Protein AF-X1JCJ3-F1 (afdb_monomer_lite)

pLDDT: mean 96.17, std 2.85, range [79.88, 98.56]

Foldseek 3Di:
DDDDCQDDDPDDPVVVVVSVVVCVVVDDPDDPDDDDPDDKDKDWDAPPVVRDIDMDID

Radius of gyration: 15.75 Å; chains: 1; bounding box: 39×18×38 Å

Structure (mmCIF, N/CA/C/O backbone):
data_AF-X1JCJ3-F1
#
_entry.id   AF-X1JCJ3-F1
#
loop_
_atom_site.group_PDB
_atom_site.id
_atom_site.type_symbol
_atom_site.label_atom_id
_atom_site.label_alt_id
_atom_site.label_comp_id
_atom_site.label_asym_id
_atom_site.label_entity_id
_atom_site.label_seq_id
_atom_site.pdbx_PDB_ins_code
_atom_site.Cartn_x
_atom_site.Cartn_y
_atom_site.Cartn_z
_atom_site.occupancy
_atom_site.B_iso_or_equiv
_atom_site.auth_seq_id
_atom_site.auth_comp_id
_atom_site.auth_asym_id
_atom_site.auth_atom_id
_atom_site.pdbx_PDB_model_num
ATOM 1 N N . MET A 1 1 ? 0.296 -7.829 14.713 1.00 79.88 1 MET A N 1
ATOM 2 C CA . MET A 1 1 ? -0.300 -7.336 13.450 1.00 79.88 1 MET A CA 1
ATOM 3 C C . MET A 1 1 ? -0.574 -8.525 12.536 1.00 79.88 1 MET A C 1
ATOM 5 O O . MET A 1 1 ? 0.337 -9.315 12.332 1.00 79.88 1 MET A O 1
ATOM 9 N N . LYS A 1 2 ? -1.800 -8.698 12.025 1.00 90.19 2 LYS A N 1
ATOM 10 C CA . LYS A 1 2 ? -2.118 -9.739 11.029 1.00 90.19 2 LYS A CA 1
ATOM 11 C C . LYS A 1 2 ? -2.135 -9.091 9.646 1.00 90.19 2 LYS A C 1
ATOM 13 O O . LYS A 1 2 ? -2.910 -8.168 9.430 1.00 90.19 2 LYS A O 1
ATOM 18 N N . ILE A 1 3 ? -1.288 -9.557 8.732 1.00 90.69 3 ILE A N 1
ATOM 19 C CA . ILE A 1 3 ? -1.206 -9.029 7.363 1.00 90.69 3 ILE A CA 1
ATOM 20 C C . ILE A 1 3 ? -2.032 -9.922 6.436 1.00 90.69 3 ILE A C 1
ATOM 22 O O . ILE A 1 3 ? -1.881 -11.143 6.451 1.00 90.69 3 ILE A O 1
ATOM 26 N N . ILE A 1 4 ? -2.900 -9.319 5.621 1.00 93.25 4 ILE A N 1
ATOM 27 C CA . ILE A 1 4 ? -3.680 -10.023 4.595 1.00 93.25 4 ILE A CA 1
ATOM 28 C C . ILE A 1 4 ? -2.976 -9.848 3.249 1.00 93.25 4 ILE A C 1
ATOM 30 O O . ILE A 1 4 ? -2.790 -8.727 2.777 1.00 93.25 4 ILE A O 1
ATOM 34 N N . LYS A 1 5 ? -2.604 -10.957 2.604 1.00 93.94 5 LYS A N 1
ATOM 35 C CA . LYS A 1 5 ? -2.008 -10.936 1.263 1.00 93.94 5 LYS A CA 1
ATOM 36 C C . LYS A 1 5 ? -3.106 -10.769 0.209 1.00 93.94 5 LYS A C 1
ATOM 38 O O . LYS A 1 5 ? -3.728 -11.738 -0.209 1.00 93.94 5 LYS A O 1
ATOM 43 N N . VAL A 1 6 ? -3.352 -9.526 -0.196 1.00 95.81 6 VAL A N 1
ATOM 44 C CA . VAL A 1 6 ? -4.462 -9.149 -1.091 1.00 95.81 6 VAL A CA 1
ATOM 45 C C . VAL A 1 6 ? -4.183 -9.362 -2.587 1.00 95.81 6 VAL A C 1
ATOM 47 O O . VAL A 1 6 ? -5.129 -9.469 -3.363 1.00 95.81 6 VAL A O 1
ATOM 50 N N . HIS A 1 7 ? -2.912 -9.432 -3.001 1.00 96.31 7 HIS A N 1
ATOM 51 C CA . HIS A 1 7 ? -2.472 -9.735 -4.371 1.00 96.31 7 HIS A CA 1
ATOM 52 C C . HIS A 1 7 ? -0.991 -10.180 -4.399 1.00 96.31 7 HIS A C 1
ATOM 54 O O . HIS A 1 7 ? -0.321 -10.226 -3.364 1.00 96.31 7 HIS A O 1
ATOM 60 N N . ALA A 1 8 ? -0.470 -10.522 -5.583 1.00 96.50 8 ALA A N 1
ATOM 61 C CA . ALA A 1 8 ? 0.954 -10.791 -5.814 1.00 96.50 8 ALA A CA 1
ATOM 62 C C . ALA A 1 8 ? 1.728 -9.508 -6.181 1.00 96.50 8 ALA A C 1
ATOM 64 O O . ALA A 1 8 ? 1.170 -8.624 -6.826 1.00 96.50 8 ALA A O 1
ATOM 65 N N . TRP A 1 9 ? 3.009 -9.421 -5.801 1.00 96.25 9 TRP A N 1
ATOM 66 C CA . TRP A 1 9 ? 3.859 -8.243 -6.051 1.00 96.25 9 TRP A CA 1
ATOM 67 C C . TRP A 1 9 ? 4.651 -8.295 -7.361 1.00 96.25 9 TRP A C 1
ATOM 69 O O . TRP A 1 9 ? 4.905 -7.252 -7.952 1.00 96.25 9 TRP A O 1
ATOM 79 N N . ASN A 1 10 ? 5.022 -9.490 -7.834 1.00 97.81 10 ASN A N 1
ATOM 80 C CA . ASN A 1 10 ? 5.704 -9.645 -9.118 1.00 97.81 10 ASN A CA 1
ATOM 81 C C . ASN A 1 10 ? 4.682 -9.578 -10.260 1.00 97.81 10 ASN A C 1
ATOM 83 O O . ASN A 1 10 ? 4.129 -10.598 -10.672 1.00 97.81 10 ASN A O 1
ATOM 87 N N . VAL A 1 11 ? 4.377 -8.364 -10.706 1.00 98.12 11 VAL A N 1
ATOM 88 C CA . VAL A 1 11 ? 3.403 -8.075 -11.760 1.00 98.12 11 VAL A CA 1
ATOM 89 C C . VAL A 1 11 ? 3.933 -6.980 -12.676 1.00 98.12 11 VAL A C 1
ATOM 91 O O . VAL A 1 11 ? 4.735 -6.140 -12.276 1.00 98.12 11 VAL A O 1
ATOM 94 N N . THR A 1 12 ? 3.454 -6.960 -13.914 1.00 98.56 12 THR A N 1
ATOM 95 C CA . THR A 1 12 ? 3.737 -5.853 -14.835 1.00 98.56 12 THR A CA 1
ATOM 96 C C . THR A 1 12 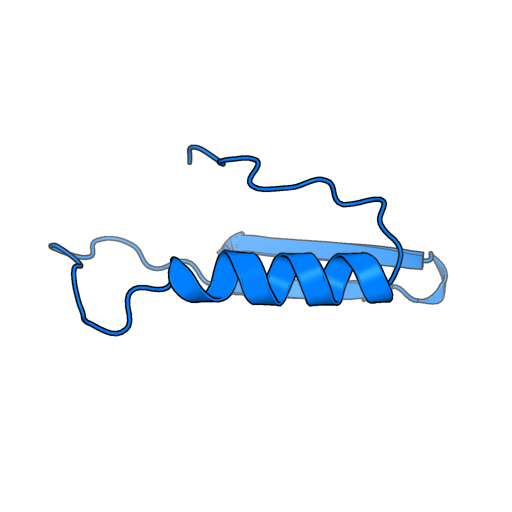? 3.034 -4.566 -14.380 1.00 98.56 12 THR A C 1
ATOM 98 O O . THR A 1 12 ? 1.987 -4.639 -13.727 1.00 98.56 12 THR A O 1
ATOM 101 N N . PRO A 1 13 ? 3.504 -3.376 -14.797 1.00 98.56 13 PRO A N 1
ATOM 102 C CA . PRO A 1 13 ? 2.820 -2.115 -14.498 1.00 98.56 13 PRO A CA 1
ATOM 103 C C . PRO A 1 13 ? 1.339 -2.093 -14.920 1.00 98.56 13 PRO A C 1
ATOM 105 O O . PRO A 1 13 ? 0.483 -1.618 -14.178 1.00 98.56 13 PRO A O 1
ATOM 108 N N . LYS A 1 14 ? 0.997 -2.690 -16.073 1.00 98.56 14 LYS A N 1
ATOM 109 C CA . LYS A 1 14 ? -0.396 -2.791 -16.548 1.00 98.56 14 LYS A CA 1
ATOM 110 C C . LYS A 1 14 ? -1.265 -3.644 -15.617 1.00 98.56 14 LYS A C 1
ATOM 112 O O . LYS A 1 14 ? -2.408 -3.292 -15.329 1.00 98.56 14 LYS A O 1
ATOM 117 N N . GLN A 1 15 ? -0.727 -4.764 -15.135 1.00 98.50 15 GLN A N 1
ATOM 118 C CA . GLN A 1 15 ? -1.412 -5.606 -14.152 1.00 98.50 15 GLN A CA 1
ATOM 119 C C . GLN A 1 15 ? -1.544 -4.889 -12.804 1.00 98.50 15 GLN A C 1
ATOM 121 O O . GLN A 1 15 ? -2.605 -4.980 -12.189 1.00 98.50 15 GLN A O 1
ATOM 126 N N . ALA A 1 16 ? -0.524 -4.135 -12.377 1.00 98.50 16 ALA A N 1
ATOM 127 C CA . ALA A 1 16 ? -0.574 -3.334 -11.155 1.00 98.50 16 ALA A CA 1
ATOM 128 C C . ALA A 1 16 ? -1.725 -2.313 -11.187 1.00 98.50 16 ALA A C 1
ATOM 130 O O . ALA A 1 16 ? -2.501 -2.247 -10.237 1.00 98.50 16 ALA A O 1
ATOM 131 N N . ILE A 1 17 ? -1.915 -1.605 -12.306 1.00 98.56 17 ILE A N 1
ATOM 132 C CA . ILE A 1 17 ? -3.050 -0.684 -12.500 1.00 98.56 17 ILE A CA 1
ATOM 133 C C . ILE A 1 17 ? -4.390 -1.426 -12.380 1.00 98.56 17 ILE A C 1
ATOM 135 O O . ILE A 1 17 ? -5.291 -0.989 -11.666 1.00 98.56 17 ILE A O 1
ATOM 139 N N . SER A 1 18 ? -4.532 -2.591 -13.024 1.00 98.25 18 SER A N 1
ATOM 140 C CA . SER A 1 18 ? -5.760 -3.394 -12.911 1.00 98.25 18 SER A CA 1
ATOM 141 C C . SER A 1 18 ? -6.036 -3.846 -11.471 1.00 98.25 18 SER A C 1
ATOM 143 O O . SER A 1 18 ? -7.185 -3.840 -11.031 1.00 98.25 18 SER A O 1
ATOM 145 N N . ILE A 1 19 ? -4.993 -4.202 -10.717 1.00 98.25 19 ILE A N 1
ATOM 146 C CA . ILE A 1 19 ? -5.102 -4.545 -9.295 1.00 98.25 19 ILE A CA 1
ATOM 147 C C . ILE A 1 19 ? -5.579 -3.331 -8.490 1.00 98.25 19 ILE A C 1
ATOM 149 O O . ILE A 1 19 ? -6.521 -3.462 -7.712 1.00 98.25 19 ILE A O 1
ATOM 153 N N . GLN A 1 20 ? -5.001 -2.148 -8.710 1.00 98.31 20 GLN A N 1
ATOM 154 C CA . GLN A 1 20 ? -5.420 -0.909 -8.044 1.00 98.31 20 GLN A CA 1
ATOM 155 C C . GLN A 1 20 ? -6.901 -0.593 -8.311 1.00 98.31 20 GLN A C 1
ATOM 157 O O . GLN A 1 20 ? -7.642 -0.310 -7.369 1.00 98.31 20 GLN A O 1
ATOM 162 N N . HIS A 1 21 ? -7.368 -0.739 -9.557 1.00 98.44 21 HIS A N 1
ATOM 163 C CA . HIS A 1 21 ? -8.786 -0.579 -9.902 1.00 98.44 21 HIS A CA 1
ATOM 164 C C . HIS A 1 21 ? -9.710 -1.578 -9.202 1.00 98.44 21 HIS A C 1
ATOM 166 O O . HIS A 1 21 ? -10.836 -1.221 -8.897 1.00 98.44 21 HIS A O 1
ATOM 172 N N . LYS A 1 22 ? -9.262 -2.805 -8.926 1.00 97.62 22 LYS A N 1
ATOM 173 C CA . LYS A 1 22 ? -10.058 -3.788 -8.166 1.00 97.62 22 LYS A CA 1
ATOM 174 C C . LYS A 1 22 ? -10.043 -3.522 -6.660 1.00 97.62 22 LYS A C 1
ATOM 176 O O . LYS A 1 22 ? -10.980 -3.884 -5.956 1.00 97.62 22 LYS A O 1
ATOM 181 N N . LEU A 1 23 ? -8.948 -2.969 -6.137 1.00 97.62 23 LEU A N 1
ATOM 182 C CA . LEU A 1 23 ? -8.781 -2.729 -4.701 1.00 97.62 23 LEU A CA 1
ATOM 183 C C . LEU A 1 23 ? -9.470 -1.450 -4.232 1.00 97.62 23 LEU A C 1
ATOM 185 O O . LEU A 1 23 ? -9.899 -1.404 -3.081 1.00 97.62 23 LEU A O 1
ATOM 189 N N . ARG A 1 24 ? -9.602 -0.438 -5.098 1.00 97.94 24 ARG A N 1
ATOM 190 C CA . ARG A 1 24 ? -10.232 0.839 -4.728 1.00 97.94 24 ARG A CA 1
ATOM 191 C C . ARG A 1 24 ? -11.660 0.672 -4.201 1.00 97.94 24 ARG A C 1
ATOM 193 O O . ARG A 1 24 ? -12.054 1.412 -3.311 1.00 97.94 24 ARG A O 1
ATOM 200 N N . ASP A 1 25 ? -12.390 -0.331 -4.690 1.00 97.25 25 ASP A N 1
ATOM 201 C CA . ASP A 1 25 ? -13.777 -0.604 -4.289 1.00 97.25 25 ASP A CA 1
ATOM 202 C C . ASP A 1 25 ? -13.883 -1.122 -2.844 1.00 97.25 25 ASP A C 1
ATOM 204 O O . ASP A 1 25 ? -14.972 -1.235 -2.290 1.00 97.25 25 ASP A O 1
ATOM 208 N N . LYS A 1 26 ? -12.747 -1.446 -2.213 1.00 95.75 26 LYS A N 1
ATOM 209 C CA . LYS A 1 26 ? -12.661 -1.913 -0.823 1.00 95.75 26 LYS A CA 1
ATOM 210 C C . LYS A 1 26 ? -12.281 -0.805 0.163 1.00 95.75 26 LYS A C 1
ATOM 212 O O . LYS A 1 26 ? -12.155 -1.085 1.355 1.00 95.75 26 LYS A O 1
ATOM 217 N N . ILE A 1 27 ? -12.049 0.423 -0.308 1.00 95.69 27 ILE A N 1
ATOM 218 C CA . ILE A 1 27 ? -11.688 1.555 0.551 1.00 95.69 27 ILE A CA 1
ATOM 219 C C . ILE A 1 27 ? -12.940 2.037 1.291 1.00 95.69 27 ILE A C 1
ATOM 221 O O . ILE A 1 27 ? -13.930 2.412 0.668 1.00 95.69 27 ILE A O 1
ATOM 225 N N . LYS A 1 28 ? -12.881 2.074 2.626 1.00 96.62 28 LYS A N 1
ATOM 226 C CA . LYS A 1 28 ? -13.857 2.803 3.445 1.00 96.62 28 LYS A CA 1
ATOM 227 C C . LYS A 1 28 ? -13.443 4.272 3.495 1.00 96.62 28 LYS A C 1
ATOM 229 O O . LYS A 1 28 ? -12.330 4.577 3.910 1.00 96.62 28 LYS A O 1
ATOM 234 N N . THR A 1 29 ? -14.322 5.169 3.063 1.00 97.00 29 THR A N 1
ATOM 235 C CA . THR A 1 29 ? -14.083 6.626 3.035 1.00 97.00 29 THR A CA 1
ATOM 236 C C . THR A 1 29 ? -14.790 7.361 4.177 1.00 97.00 29 THR A C 1
ATOM 238 O O . THR A 1 29 ? -15.009 8.566 4.094 1.00 97.00 29 THR A O 1
ATOM 241 N N . PHE A 1 30 ? -15.192 6.631 5.215 1.00 97.12 30 PHE A N 1
ATOM 242 C CA . PHE A 1 30 ? -15.820 7.148 6.425 1.00 97.12 30 PHE A CA 1
ATOM 243 C C . PHE A 1 30 ? -15.048 6.651 7.646 1.00 97.12 30 PHE A C 1
ATOM 245 O O . PHE A 1 30 ? -14.371 5.622 7.575 1.00 97.12 30 PHE A O 1
ATOM 252 N N . ASP A 1 31 ? -15.145 7.397 8.745 1.00 95.81 31 ASP A N 1
ATOM 253 C CA . ASP 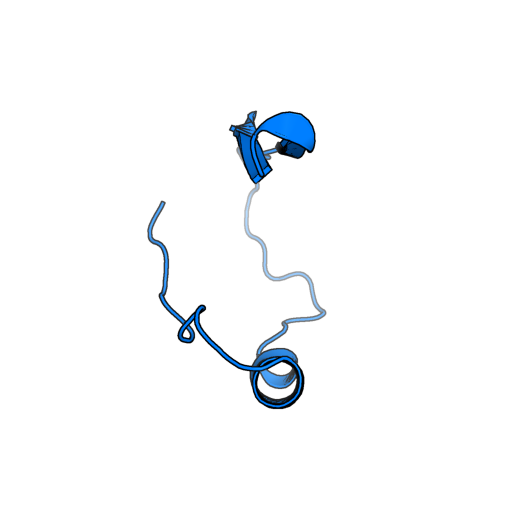A 1 31 ? -14.567 6.987 10.019 1.00 95.81 31 ASP A CA 1
ATOM 254 C C . ASP A 1 31 ? -15.353 5.796 10.584 1.00 95.81 31 ASP A C 1
ATOM 256 O O . ASP A 1 31 ? -16.572 5.854 10.742 1.00 95.81 31 ASP A O 1
ATOM 260 N N . ASP A 1 32 ? -14.639 4.706 10.835 1.00 95.69 32 ASP A N 1
ATOM 261 C CA . ASP A 1 32 ? -15.138 3.464 11.429 1.00 95.69 32 ASP A CA 1
ATOM 262 C C . ASP A 1 32 ? -14.166 2.987 12.527 1.00 95.69 32 ASP A C 1
ATOM 264 O O . ASP A 1 32 ? -14.021 1.791 12.794 1.00 95.69 32 ASP A O 1
ATOM 268 N N . PHE A 1 33 ? -13.400 3.915 13.113 1.00 95.06 33 PHE A N 1
ATOM 269 C CA . PHE A 1 33 ? -12.454 3.621 14.182 1.00 95.06 33 PHE A CA 1
ATOM 270 C C . PHE A 1 33 ? -13.154 3.619 15.550 1.00 95.06 33 PHE A C 1
ATOM 272 O O . PHE A 1 33 ? -14.028 4.430 15.843 1.00 95.06 33 PHE A O 1
ATOM 279 N N . GLY A 1 34 ? -12.742 2.697 16.425 1.00 95.69 34 GLY A N 1
ATOM 280 C CA . GLY A 1 34 ? -13.070 2.751 17.852 1.00 95.69 34 GLY A CA 1
ATOM 281 C C . GLY A 1 34 ? -12.108 3.662 18.624 1.00 95.69 34 GLY A C 1
ATOM 282 O O . GLY A 1 34 ? -11.436 4.518 18.054 1.00 95.69 34 GLY A O 1
ATOM 283 N N . LEU A 1 35 ? -11.966 3.439 19.934 1.00 97.25 35 LEU A N 1
ATOM 284 C CA . LEU A 1 35 ? -10.977 4.163 20.741 1.00 97.25 35 LEU A CA 1
ATOM 285 C C . LEU A 1 35 ? -9.542 3.878 20.259 1.00 97.25 35 LEU A C 1
ATOM 287 O O . LEU A 1 35 ? -9.044 2.755 20.380 1.00 97.25 35 LEU A O 1
ATOM 291 N N . ILE A 1 36 ? -8.857 4.916 19.783 1.00 9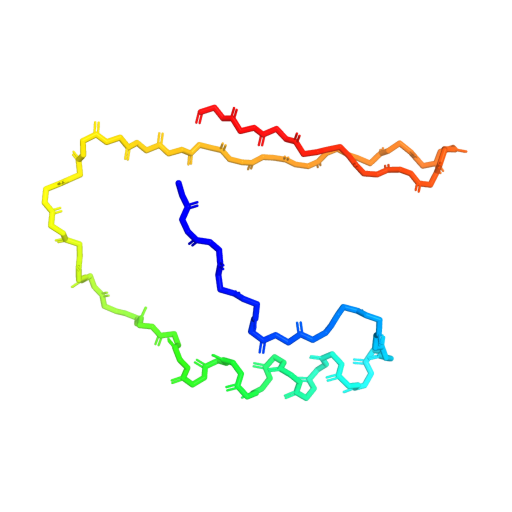6.38 36 ILE A N 1
ATOM 292 C 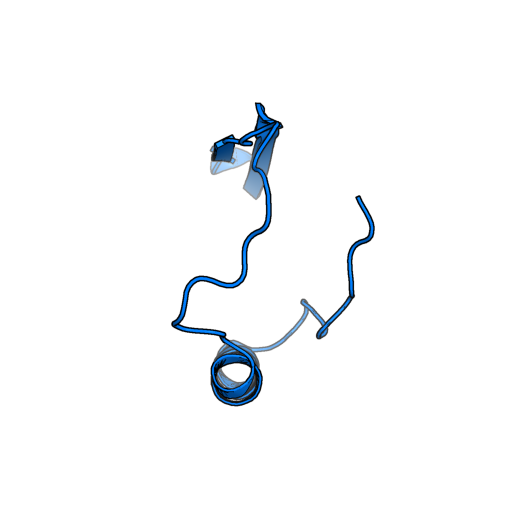CA . ILE A 1 36 ? -7.465 4.850 19.329 1.00 96.38 36 ILE A CA 1
ATOM 293 C C . ILE A 1 36 ? -6.532 4.964 20.543 1.00 96.38 36 ILE A C 1
ATOM 295 O O . ILE A 1 36 ? -6.542 5.966 21.251 1.00 96.38 36 ILE A O 1
ATOM 299 N N . LYS A 1 37 ? -5.714 3.933 20.790 1.00 97.94 37 LYS A N 1
ATOM 300 C CA . LYS A 1 37 ? -4.729 3.896 21.896 1.00 97.94 37 LYS A CA 1
ATOM 301 C C . LYS A 1 37 ? -3.283 4.074 21.438 1.00 97.94 37 LYS A C 1
ATOM 303 O O . LYS A 1 37 ? -2.406 4.372 22.241 1.00 97.94 37 LYS A O 1
ATOM 308 N N . THR A 1 38 ? -3.028 3.826 20.160 1.00 96.31 38 THR A N 1
ATOM 309 C CA . THR A 1 38 ? -1.693 3.826 19.568 1.00 96.31 38 THR A CA 1
ATOM 310 C C . THR A 1 38 ? -1.820 4.287 18.127 1.00 96.31 38 THR A C 1
ATOM 312 O O . THR A 1 38 ? -2.749 3.880 17.429 1.00 96.31 38 THR A O 1
ATOM 315 N N . ILE A 1 39 ? -0.888 5.129 17.697 1.00 95.56 39 ILE A N 1
ATOM 316 C CA . ILE A 1 39 ? -0.762 5.620 16.327 1.00 95.56 39 ILE A CA 1
ATOM 317 C C . ILE A 1 39 ? 0.651 5.255 15.883 1.00 95.56 39 ILE A C 1
ATOM 319 O O . ILE A 1 39 ? 1.586 5.489 16.642 1.00 95.56 39 ILE A O 1
ATOM 323 N N . ALA A 1 40 ? 0.784 4.666 14.696 1.00 96.06 40 ALA A N 1
ATOM 324 C CA . ALA A 1 40 ? 2.078 4.298 14.130 1.00 96.06 40 ALA A CA 1
ATOM 325 C C . ALA A 1 40 ? 2.446 5.240 12.979 1.00 96.06 40 ALA A C 1
ATOM 327 O O . ALA A 1 40 ? 1.601 5.540 12.131 1.00 96.06 40 ALA A O 1
ATOM 328 N N . GLY A 1 41 ? 3.706 5.666 12.936 1.00 96.88 41 GLY A N 1
ATOM 329 C CA . GLY A 1 41 ? 4.313 6.332 11.785 1.00 96.88 41 GLY A CA 1
ATOM 330 C C . GLY A 1 41 ? 5.088 5.328 10.935 1.00 96.88 41 GLY A C 1
ATOM 331 O O . GLY A 1 41 ? 5.716 4.420 11.475 1.00 96.88 41 GLY A O 1
ATOM 332 N N . VAL A 1 42 ? 5.050 5.474 9.609 1.00 97.00 42 VAL A N 1
ATOM 333 C CA . VAL A 1 42 ? 5.818 4.629 8.679 1.00 97.00 42 VAL A CA 1
ATOM 334 C C . VAL A 1 42 ? 6.518 5.515 7.663 1.00 97.00 42 VAL A C 1
ATOM 336 O O . VAL A 1 42 ? 5.892 6.411 7.100 1.00 97.00 42 VAL A O 1
ATOM 339 N N . ASP A 1 43 ? 7.793 5.233 7.412 1.00 97.88 43 ASP A N 1
ATOM 340 C CA . ASP A 1 43 ? 8.592 5.888 6.377 1.00 97.88 43 ASP A CA 1
ATOM 341 C C . ASP A 1 43 ? 9.429 4.857 5.602 1.00 97.88 43 ASP A C 1
ATOM 343 O O . ASP A 1 43 ? 9.670 3.741 6.077 1.00 97.88 43 ASP A O 1
ATOM 347 N N . VAL A 1 44 ? 9.852 5.209 4.385 1.00 97.25 44 VAL A N 1
ATOM 348 C CA . VAL A 1 44 ? 10.717 4.371 3.549 1.00 97.25 44 VAL A CA 1
ATOM 349 C C . VAL A 1 44 ? 11.844 5.188 2.920 1.00 97.25 44 VAL A C 1
ATOM 351 O O . VAL A 1 44 ? 11.621 6.151 2.192 1.00 97.25 44 VAL A O 1
ATOM 354 N N . GLY A 1 45 ? 13.081 4.751 3.155 1.00 97.56 45 GLY A N 1
ATOM 355 C CA . GLY A 1 45 ? 14.280 5.302 2.528 1.00 97.56 45 GLY A CA 1
ATOM 356 C C . GLY A 1 45 ? 14.764 4.433 1.368 1.00 97.56 45 GLY A C 1
ATOM 357 O O . GLY A 1 45 ? 14.732 3.204 1.452 1.00 97.56 45 GLY A O 1
ATOM 358 N N . PHE A 1 46 ? 15.256 5.061 0.297 1.00 97.44 46 PHE A N 1
ATOM 359 C CA . PHE A 1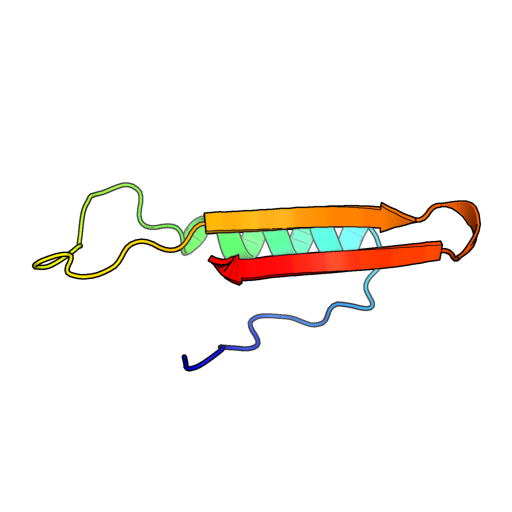 46 ? 15.850 4.374 -0.854 1.00 97.44 46 PHE A CA 1
ATOM 360 C C . PHE A 1 46 ? 17.367 4.570 -0.881 1.00 97.44 46 PHE A C 1
ATOM 362 O O . PHE A 1 46 ? 17.854 5.695 -0.968 1.00 97.44 46 PHE A O 1
ATOM 369 N N . VAL A 1 47 ? 18.113 3.464 -0.869 1.00 96.31 47 VAL A N 1
ATOM 370 C CA . VAL A 1 47 ? 19.566 3.439 -1.081 1.00 96.31 47 VAL A CA 1
ATOM 371 C C . VAL A 1 47 ? 19.813 3.021 -2.526 1.00 96.31 47 VAL A C 1
ATOM 373 O O . VAL A 1 47 ? 19.882 1.830 -2.850 1.00 96.31 47 VAL A O 1
ATOM 376 N N . LYS A 1 48 ? 19.881 4.016 -3.416 1.00 94.00 48 LYS A N 1
ATOM 377 C CA . LYS A 1 48 ? 19.885 3.823 -4.873 1.00 94.00 48 LYS A CA 1
ATOM 378 C C . LYS A 1 48 ? 21.057 2.964 -5.343 1.00 94.00 48 LYS A C 1
ATOM 380 O O . LYS A 1 48 ? 20.866 2.092 -6.185 1.00 94.00 48 LYS A O 1
ATOM 385 N N . GLU A 1 49 ? 22.238 3.155 -4.763 1.00 96.00 49 GLU A N 1
ATOM 386 C CA . GLU A 1 49 ? 23.467 2.436 -5.122 1.00 96.00 49 GLU A CA 1
ATOM 387 C C . GLU A 1 49 ? 23.348 0.929 -4.865 1.00 96.00 49 GLU A C 1
ATOM 389 O O . GLU A 1 49 ? 23.990 0.130 -5.540 1.00 96.00 49 GLU A O 1
ATOM 394 N N . LYS A 1 50 ? 22.513 0.536 -3.896 1.00 96.19 50 LYS A N 1
ATOM 395 C CA . LYS A 1 50 ? 22.291 -0.863 -3.509 1.00 96.19 50 LYS A CA 1
ATOM 396 C C . LYS A 1 50 ? 20.997 -1.444 -4.072 1.00 96.19 50 LYS A C 1
ATOM 398 O O . LYS A 1 50 ? 20.699 -2.601 -3.790 1.00 96.19 50 LYS A O 1
ATOM 403 N N . ASN A 1 51 ? 20.224 -0.652 -4.823 1.00 95.06 51 ASN A N 1
ATOM 404 C CA . ASN A 1 51 ? 18.867 -0.999 -5.245 1.00 95.06 51 ASN A CA 1
ATOM 405 C C . ASN A 1 51 ? 18.019 -1.541 -4.072 1.00 95.06 51 ASN A C 1
ATOM 407 O O . ASN A 1 51 ? 17.355 -2.572 -4.184 1.00 95.06 51 ASN A O 1
ATOM 411 N N . LEU A 1 52 ? 18.111 -0.875 -2.916 1.00 96.69 52 LEU A N 1
ATOM 412 C CA . LEU A 1 52 ? 17.518 -1.316 -1.655 1.00 96.69 52 LEU A CA 1
ATOM 413 C C . LEU A 1 52 ? 16.560 -0.254 -1.114 1.00 96.69 52 LEU A C 1
ATOM 415 O O . LEU A 1 52 ? 16.879 0.935 -1.115 1.00 96.69 52 LEU A O 1
ATOM 419 N N . SER A 1 53 ? 15.427 -0.701 -0.580 1.00 96.25 53 SER A N 1
ATOM 420 C CA . SER A 1 53 ? 14.500 0.128 0.191 1.00 96.25 53 SER A CA 1
ATOM 421 C C . SER A 1 53 ? 14.449 -0.359 1.636 1.00 96.25 53 SER A C 1
ATOM 423 O O . SER A 1 53 ? 14.287 -1.556 1.876 1.00 96.25 53 SER A O 1
ATOM 425 N N . CYS A 1 54 ? 14.559 0.560 2.592 1.00 96.56 54 CYS A N 1
ATOM 426 C CA . CYS A 1 54 ? 14.472 0.283 4.025 1.00 96.56 54 CYS A CA 1
ATOM 427 C C . CYS A 1 54 ? 13.225 0.960 4.592 1.00 96.56 54 CYS A C 1
ATOM 429 O O . CYS A 1 54 ? 13.063 2.164 4.411 1.00 96.56 54 CYS A O 1
ATOM 431 N N . ALA A 1 55 ? 12.367 0.210 5.283 1.00 96.88 55 ALA A N 1
ATOM 432 C CA . ALA A 1 55 ? 11.188 0.754 5.953 1.00 96.88 55 ALA A CA 1
ATOM 433 C C . ALA A 1 55 ? 11.441 0.922 7.458 1.00 96.88 55 ALA A C 1
ATOM 435 O O . ALA A 1 55 ? 12.098 0.076 8.070 1.00 96.88 55 ALA A O 1
ATOM 436 N N . SER A 1 56 ? 10.893 1.979 8.052 1.00 96.44 56 SER A N 1
ATOM 437 C CA . SER A 1 56 ? 10.863 2.206 9.500 1.00 96.44 56 SER A CA 1
ATOM 438 C C . SER A 1 56 ? 9.418 2.260 10.002 1.00 96.44 56 SER A C 1
ATOM 440 O O . SER A 1 56 ? 8.497 2.592 9.255 1.00 96.44 56 SER A O 1
ATOM 442 N N . LEU A 1 57 ? 9.218 1.889 11.267 1.00 95.81 57 LEU A N 1
ATOM 443 C CA . LEU A 1 57 ? 7.939 1.980 11.966 1.00 95.81 57 LEU A CA 1
ATOM 444 C C . LEU A 1 57 ? 8.205 2.478 13.389 1.00 95.81 57 LEU A C 1
ATOM 446 O O . LEU A 1 57 ? 9.079 1.928 14.062 1.00 95.81 57 LEU A O 1
ATOM 450 N N . VAL A 1 58 ? 7.480 3.516 13.807 1.00 90.31 58 VAL A N 1
ATOM 451 C CA . VAL A 1 58 ? 7.562 4.139 15.142 1.00 90.31 58 VAL A CA 1
ATOM 452 C C . VAL A 1 58 ? 6.185 4.144 15.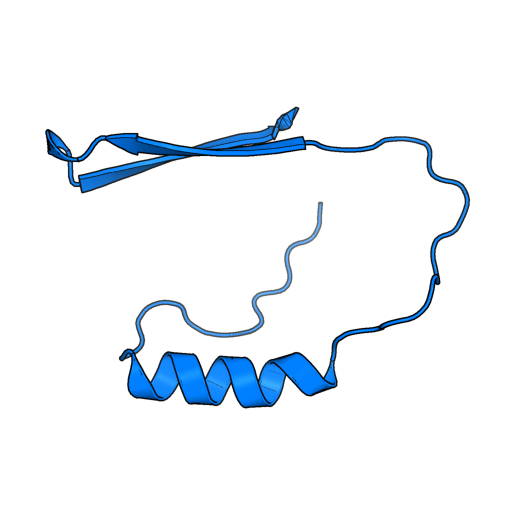778 1.00 90.31 58 VAL A C 1
ATOM 454 O O . VAL A 1 58 ? 5.220 4.480 15.051 1.00 90.31 58 VAL A O 1
#

Secondary structure (DSSP, 8-state):
-PPP--S-SS--HHHHHHHHHHHGGG---S-----------EEEEEEGGGTEEEEEE-

Organism: NCBI:txid412755

Sequence (58 aa):
MKIIKVHAWNVTPKQAISIQHKLRDKIKTFDDFGLIKTIAGVDVGFVKEKNLSCASLV